Protein AF-A0A0D6LZC0-F1 (afdb_monomer_lite)

Secondary structure (DSSP, 8-state):
-HHHHHHHHHHHHHTT---S-------TTSPPPTT-----PPBTTB-HHHHHHHHHHHHTT-SS-------SS-------

Sequence (80 aa):
MEQEQRSMAALLSKFRISFSDVSVISDIGRKPQPETTLPVPRKGMVSASLYLSWLDIMTRGLPPTLLVRGNQTSVLTFYS

Organism: NCBI:txid53326

pLDDT: mean 72.94, std 10.81, range [44.84, 86.88]

Structure (mmCIF, N/CA/C/O backbone):
data_AF-A0A0D6LZC0-F1
#
_entry.id   AF-A0A0D6LZC0-F1
#
loop_
_atom_site.group_PDB
_atom_site.id
_atom_site.type_symbol
_atom_site.label_atom_id
_atom_site.label_alt_id
_atom_site.label_comp_id
_atom_site.label_asym_id
_atom_site.label_entity_id
_atom_site.label_seq_id
_atom_site.pdbx_PDB_ins_code
_atom_site.Cartn_x
_atom_site.Cartn_y
_atom_site.Cartn_z
_atom_site.occupancy
_atom_site.B_iso_or_equiv
_atom_site.auth_seq_id
_atom_site.auth_comp_id
_atom_site.auth_asym_id
_atom_site.auth_atom_id
_atom_site.pdbx_PDB_model_num
ATOM 1 N N . MET A 1 1 ? 13.398 1.106 13.408 1.00 60.88 1 MET A N 1
ATOM 2 C CA . MET A 1 1 ? 12.082 0.709 13.954 1.00 60.88 1 MET A CA 1
ATOM 3 C C . MET A 1 1 ? 11.292 1.902 14.494 1.00 60.88 1 MET A C 1
ATOM 5 O O . MET A 1 1 ? 10.491 2.421 13.731 1.00 60.88 1 MET A O 1
ATOM 9 N N . GLU A 1 2 ? 11.528 2.425 15.711 1.00 77.88 2 GLU A N 1
ATOM 10 C CA . GLU A 1 2 ? 10.699 3.538 16.247 1.00 77.88 2 GLU A CA 1
ATOM 11 C C . GLU A 1 2 ? 10.743 4.819 15.393 1.00 77.88 2 GLU A C 1
ATOM 13 O O . GLU A 1 2 ? 9.719 5.464 15.180 1.00 77.88 2 GLU A O 1
ATOM 18 N N . GLN A 1 3 ? 11.913 5.184 14.857 1.00 77.19 3 GLN A N 1
ATOM 19 C CA . GLN A 1 3 ? 12.057 6.375 14.010 1.00 77.19 3 GLN A CA 1
ATOM 20 C C . GLN A 1 3 ? 11.302 6.250 12.674 1.00 77.19 3 GLN A C 1
ATOM 22 O O . GLN A 1 3 ? 10.779 7.243 12.174 1.00 77.19 3 GLN A O 1
ATOM 27 N N . GLU A 1 4 ? 11.221 5.045 12.105 1.00 77.31 4 GLU A N 1
ATOM 28 C CA . GLU A 1 4 ? 10.513 4.776 10.841 1.00 77.31 4 GLU A CA 1
ATOM 29 C C . GLU A 1 4 ? 8.999 4.739 11.052 1.00 77.31 4 GLU A C 1
ATOM 31 O O . GLU A 1 4 ? 8.241 5.252 10.233 1.00 77.31 4 GLU A O 1
ATOM 36 N N . GLN A 1 5 ? 8.553 4.206 12.193 1.00 76.81 5 GLN A N 1
ATOM 37 C CA . GLN A 1 5 ? 7.155 4.305 12.613 1.00 76.81 5 GLN A CA 1
ATOM 38 C C . GLN A 1 5 ? 6.745 5.767 12.807 1.00 76.81 5 GLN A C 1
ATOM 40 O O . GLN A 1 5 ? 5.709 6.188 12.296 1.00 76.81 5 GLN A O 1
ATOM 45 N N . ARG A 1 6 ? 7.577 6.569 13.486 1.00 81.75 6 ARG A N 1
ATOM 46 C CA . ARG A 1 6 ? 7.320 8.002 13.696 1.00 81.75 6 ARG A CA 1
ATOM 47 C C . ARG A 1 6 ? 7.329 8.795 12.390 1.00 81.75 6 ARG A C 1
ATOM 49 O O . ARG A 1 6 ? 6.468 9.653 12.208 1.00 81.75 6 ARG A O 1
ATOM 56 N N . SER A 1 7 ? 8.260 8.517 11.474 1.00 81.06 7 SER A N 1
ATOM 57 C CA . SER A 1 7 ? 8.295 9.196 10.173 1.00 81.06 7 SER A CA 1
ATOM 58 C C . SER A 1 7 ? 7.076 8.842 9.315 1.00 81.06 7 SER A C 1
ATOM 60 O O . SER A 1 7 ? 6.475 9.742 8.730 1.00 81.06 7 SER A O 1
ATOM 62 N N . MET A 1 8 ? 6.644 7.576 9.307 1.00 82.00 8 MET A N 1
ATOM 63 C CA . MET A 1 8 ? 5.427 7.139 8.617 1.00 82.00 8 MET A CA 1
ATOM 64 C C . MET A 1 8 ? 4.165 7.758 9.229 1.00 82.00 8 MET A C 1
ATOM 66 O O . MET A 1 8 ? 3.343 8.313 8.506 1.00 82.00 8 MET A O 1
ATOM 70 N N . ALA A 1 9 ? 4.037 7.750 10.558 1.00 82.44 9 ALA A N 1
ATOM 71 C CA . ALA A 1 9 ? 2.933 8.399 11.265 1.00 82.44 9 ALA A CA 1
ATOM 72 C C . ALA A 1 9 ? 2.836 9.899 10.932 1.00 82.44 9 ALA A C 1
ATOM 74 O O . ALA A 1 9 ? 1.751 10.416 10.661 1.00 82.44 9 ALA A O 1
ATOM 75 N N . ALA A 1 10 ? 3.978 10.595 10.887 1.00 82.38 10 ALA A N 1
ATOM 76 C CA . ALA A 1 10 ? 4.035 12.001 10.499 1.00 82.38 10 ALA A CA 1
ATOM 77 C C . ALA A 1 10 ? 3.614 12.222 9.035 1.00 82.38 10 ALA A C 1
ATOM 79 O O . ALA A 1 10 ? 2.946 13.211 8.733 1.00 82.38 10 ALA A O 1
ATOM 80 N N . LEU A 1 11 ? 3.966 11.310 8.124 1.00 82.56 11 LEU A N 1
ATOM 81 C CA . LEU A 1 11 ? 3.517 11.358 6.731 1.00 82.56 11 LEU A CA 1
ATOM 82 C C . LEU A 1 11 ? 2.005 11.131 6.618 1.00 82.56 11 LEU A C 1
ATOM 84 O O . LEU A 1 11 ? 1.327 11.934 5.983 1.00 82.56 11 LEU A O 1
ATOM 88 N N . LEU A 1 12 ? 1.461 10.101 7.269 1.00 82.00 12 LEU A N 1
ATOM 89 C CA . LEU A 1 12 ? 0.020 9.817 7.271 1.00 82.00 12 LEU A CA 1
ATOM 90 C C . LEU A 1 12 ? -0.792 10.996 7.823 1.00 82.00 12 LEU A C 1
ATOM 92 O O . LEU A 1 12 ? -1.805 11.377 7.236 1.00 82.00 12 LEU A O 1
ATOM 96 N N . SER A 1 13 ? -0.287 11.642 8.879 1.00 83.00 13 SER A N 1
ATOM 97 C CA . SER A 1 13 ? -0.870 12.868 9.433 1.00 83.00 13 SER A CA 1
ATOM 98 C C . SER A 1 13 ? -0.893 14.019 8.416 1.00 83.00 13 SER A C 1
ATOM 100 O O . SER A 1 13 ? -1.924 14.673 8.249 1.00 83.00 13 SER A O 1
ATOM 102 N N . LYS A 1 14 ? 0.185 14.217 7.638 1.00 80.12 14 LYS A N 1
ATOM 103 C CA . LYS A 1 14 ? 0.216 15.212 6.544 1.00 80.12 14 LYS A CA 1
ATOM 104 C C . LYS A 1 14 ? -0.804 14.918 5.443 1.00 80.12 14 LYS A C 1
ATOM 106 O O . LYS A 1 14 ? -1.383 15.849 4.893 1.00 80.12 14 LYS A O 1
ATOM 111 N N . PHE A 1 15 ? -1.059 13.643 5.153 1.00 79.00 15 PHE A N 1
ATOM 112 C CA . PHE A 1 15 ? -2.105 13.220 4.216 1.00 79.00 15 PHE A CA 1
ATOM 113 C C . PHE A 1 15 ? -3.518 13.227 4.819 1.00 79.00 15 PHE A C 1
ATOM 115 O O . PHE A 1 15 ? -4.474 12.927 4.108 1.00 79.00 15 PHE A O 1
ATOM 122 N N . ARG A 1 16 ? -3.668 13.585 6.104 1.00 81.75 16 ARG A N 1
ATOM 123 C CA . ARG A 1 16 ? -4.933 13.531 6.860 1.00 81.75 16 ARG A CA 1
ATOM 124 C C . ARG A 1 16 ? -5.570 12.139 6.874 1.00 81.75 16 ARG A C 1
ATOM 126 O O . ARG A 1 16 ? -6.791 12.010 6.907 1.00 81.75 16 ARG A O 1
ATOM 133 N N . ILE A 1 17 ? -4.743 11.098 6.864 1.00 83.62 17 ILE A N 1
ATOM 134 C CA . ILE A 1 17 ? -5.187 9.710 6.977 1.00 83.62 17 ILE A CA 1
ATOM 135 C C . ILE A 1 17 ? -5.095 9.319 8.450 1.00 83.62 17 ILE A C 1
ATOM 137 O O . ILE A 1 17 ? -4.002 9.257 9.015 1.00 83.62 17 ILE A O 1
ATOM 141 N N . SER A 1 18 ? -6.243 9.075 9.083 1.00 81.94 18 SER A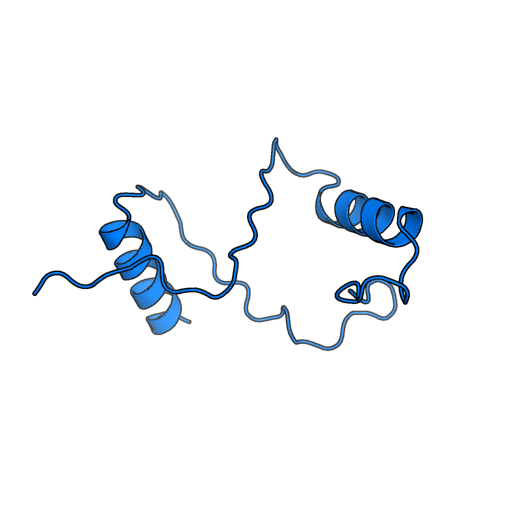 N 1
ATOM 142 C CA . SER A 1 18 ? -6.291 8.510 10.429 1.00 81.94 18 SER A CA 1
ATOM 143 C C . SER A 1 18 ? -5.910 7.030 10.389 1.00 81.94 18 SER A C 1
ATOM 145 O O . SER A 1 18 ? -6.323 6.288 9.499 1.00 81.94 18 SER A O 1
ATOM 147 N N . PHE A 1 19 ? -5.113 6.594 11.359 1.00 80.38 19 PHE A N 1
ATOM 148 C CA . PHE A 1 19 ? -4.676 5.208 11.487 1.00 80.38 19 PHE A CA 1
ATOM 149 C C . PHE A 1 19 ? -4.793 4.769 12.948 1.00 80.38 19 PHE A C 1
ATOM 151 O O . PHE A 1 19 ? -4.589 5.572 13.858 1.00 80.38 19 PHE A O 1
ATOM 158 N N . SER A 1 20 ? -5.143 3.502 13.170 1.00 83.00 20 SER A N 1
ATOM 159 C CA . SER A 1 20 ? -5.219 2.915 14.516 1.00 83.00 20 SER A CA 1
ATOM 160 C C . SER A 1 20 ? -3.902 2.272 14.943 1.00 83.00 20 SER A C 1
ATOM 162 O O . SER A 1 20 ? -3.575 2.297 16.123 1.00 83.00 20 SER A O 1
ATOM 164 N N . ASP A 1 21 ? -3.144 1.723 13.992 1.00 78.81 21 ASP A N 1
ATOM 165 C CA . ASP A 1 21 ? -1.856 1.072 14.231 1.00 78.81 21 ASP A CA 1
ATOM 166 C C . ASP A 1 21 ? -0.946 1.186 12.994 1.00 78.81 21 ASP A C 1
ATOM 168 O O . ASP A 1 21 ? -1.438 1.277 11.865 1.00 78.81 21 ASP A O 1
ATOM 172 N N . VAL A 1 22 ? 0.376 1.202 13.207 1.00 77.44 22 VAL A N 1
ATOM 173 C CA . VAL A 1 22 ? 1.397 1.222 12.142 1.00 77.44 22 VAL A CA 1
ATOM 174 C C . VAL A 1 22 ? 2.412 0.109 12.388 1.00 77.44 22 VAL A C 1
ATOM 176 O O . VAL A 1 22 ? 3.322 0.233 13.215 1.00 77.44 22 VAL A O 1
ATOM 179 N N . SER A 1 23 ? 2.309 -0.957 11.597 1.00 76.25 23 SER A N 1
ATOM 180 C CA . SER A 1 23 ? 3.279 -2.050 11.575 1.00 76.25 23 SER A CA 1
ATOM 181 C C . SER A 1 23 ? 4.321 -1.838 10.470 1.00 76.25 23 SER A C 1
ATOM 183 O O . SER A 1 23 ? 3.994 -1.605 9.307 1.00 76.25 23 SER A O 1
ATOM 185 N N . VAL A 1 24 ? 5.608 -1.892 10.836 1.00 75.12 24 VAL A N 1
ATOM 186 C CA . VAL A 1 24 ? 6.734 -1.776 9.892 1.00 75.12 24 VAL A CA 1
ATOM 187 C C . VAL A 1 24 ? 7.292 -3.165 9.611 1.00 75.12 24 VAL A C 1
ATOM 189 O O . VAL A 1 24 ? 7.792 -3.832 10.514 1.00 75.12 24 VAL A O 1
ATOM 192 N N . ILE A 1 25 ? 7.231 -3.578 8.346 1.00 76.31 25 ILE A N 1
ATOM 193 C CA . ILE A 1 25 ? 7.742 -4.864 7.863 1.00 76.31 25 ILE A CA 1
ATOM 194 C C . ILE A 1 25 ? 9.203 -4.669 7.434 1.00 76.31 25 ILE A C 1
ATOM 196 O O . ILE A 1 25 ? 9.480 -4.098 6.380 1.00 76.31 25 ILE A O 1
ATOM 200 N N . SER A 1 26 ? 10.149 -5.094 8.274 1.00 65.00 26 SER A N 1
ATOM 201 C CA . SER A 1 26 ? 11.593 -4.880 8.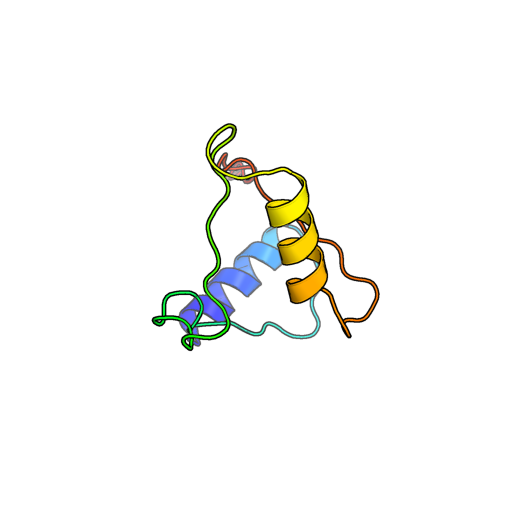071 1.00 65.00 26 SER A CA 1
ATOM 202 C C . SER A 1 26 ? 12.303 -6.001 7.301 1.00 65.00 26 SER A C 1
ATOM 204 O O . SER A 1 26 ? 13.470 -5.858 6.938 1.00 65.00 26 SER A O 1
ATOM 206 N N . ASP A 1 27 ? 11.627 -7.113 7.024 1.00 67.94 27 ASP A N 1
ATOM 207 C CA . ASP A 1 27 ? 12.188 -8.318 6.407 1.00 67.94 27 ASP A CA 1
ATOM 208 C C . ASP A 1 27 ? 11.905 -8.448 4.903 1.00 67.94 27 ASP A C 1
ATOM 210 O O . ASP A 1 27 ? 12.319 -9.429 4.289 1.00 67.94 27 ASP A O 1
ATOM 214 N N . ILE A 1 28 ? 11.308 -7.433 4.270 1.00 65.75 28 ILE A N 1
ATOM 215 C CA . ILE A 1 28 ? 10.984 -7.444 2.831 1.00 65.75 28 ILE A CA 1
ATOM 21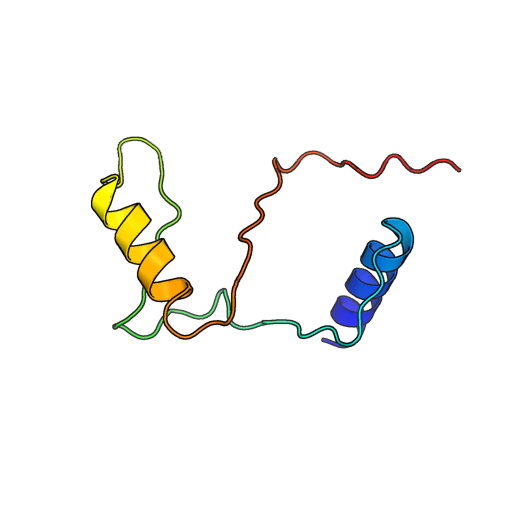6 C C . ILE A 1 28 ? 12.209 -7.650 1.916 1.00 65.75 28 ILE A C 1
ATOM 218 O O . ILE A 1 28 ? 12.073 -8.115 0.787 1.00 65.75 28 ILE A O 1
ATOM 222 N N . GLY A 1 29 ? 13.410 -7.304 2.393 1.00 60.00 29 GLY A N 1
ATOM 223 C CA . GLY A 1 29 ? 14.678 -7.493 1.678 1.00 60.00 29 GLY A CA 1
ATOM 224 C C . GLY A 1 29 ? 15.474 -8.733 2.097 1.00 60.00 29 GLY A C 1
ATOM 225 O O . GLY A 1 29 ? 16.547 -8.982 1.545 1.00 60.00 29 GLY A O 1
ATOM 226 N N . ARG A 1 30 ? 15.002 -9.502 3.088 1.00 61.97 30 ARG A N 1
ATOM 227 C CA . ARG A 1 30 ? 15.668 -10.740 3.507 1.00 61.97 30 ARG A CA 1
ATOM 228 C C . ARG A 1 30 ? 15.541 -11.760 2.379 1.00 61.97 30 ARG A C 1
ATOM 230 O O . ARG A 1 30 ? 14.517 -11.803 1.701 1.00 61.97 30 ARG A O 1
ATOM 237 N N . LYS A 1 31 ? 16.585 -12.574 2.159 1.00 57.53 31 LYS A N 1
ATOM 238 C CA . LYS A 1 31 ? 16.534 -13.630 1.139 1.00 57.53 31 LYS A CA 1
ATOM 239 C C . LYS A 1 31 ? 15.268 -14.460 1.399 1.00 57.53 31 LYS A C 1
ATOM 241 O O . LYS A 1 31 ? 15.129 -14.958 2.519 1.00 57.53 31 LYS A O 1
ATOM 246 N N . PRO A 1 32 ? 14.356 -14.564 0.420 1.00 60.88 32 PRO A N 1
ATOM 247 C CA . PRO A 1 32 ? 13.126 -15.300 0.622 1.00 60.88 32 PRO A CA 1
ATOM 248 C C . PRO A 1 32 ? 13.450 -16.745 0.983 1.00 60.88 32 PRO A C 1
ATOM 250 O O . PRO A 1 32 ? 14.469 -17.289 0.538 1.00 60.88 32 PRO A O 1
ATOM 253 N N . GLN A 1 33 ? 12.584 -17.369 1.781 1.00 64.19 33 GLN A N 1
ATOM 254 C CA . GLN A 1 33 ? 12.613 -18.822 1.904 1.00 64.19 33 GLN A CA 1
ATOM 255 C C . GLN A 1 33 ? 12.511 -19.420 0.491 1.00 64.19 33 GLN A C 1
ATOM 257 O O . GLN A 1 33 ? 11.874 -18.805 -0.373 1.00 64.19 33 GLN A O 1
ATOM 262 N N . PRO A 1 34 ? 13.174 -20.554 0.209 1.00 58.88 34 PRO A N 1
ATOM 263 C CA . PRO A 1 34 ? 13.236 -21.114 -1.139 1.00 58.88 34 PRO A CA 1
ATOM 264 C C . PRO A 1 34 ? 11.855 -21.317 -1.790 1.00 58.88 34 PRO A C 1
ATOM 266 O O . PRO A 1 34 ? 11.781 -21.358 -3.016 1.00 58.88 34 PRO A O 1
ATOM 269 N N . GLU A 1 35 ? 10.766 -21.351 -1.013 1.00 58.34 35 GLU A N 1
ATOM 270 C CA . GLU A 1 35 ? 9.397 -21.421 -1.526 1.00 58.34 35 GLU A CA 1
ATOM 271 C C . GLU A 1 35 ? 8.786 -20.095 -2.052 1.00 58.34 35 GLU A C 1
ATOM 273 O O . GLU A 1 35 ? 7.800 -20.163 -2.784 1.00 58.34 35 GLU A O 1
ATOM 278 N N . THR A 1 36 ? 9.328 -18.898 -1.761 1.00 53.31 36 THR A N 1
ATOM 279 C CA . THR A 1 36 ? 8.596 -17.629 -2.027 1.00 53.31 36 THR A CA 1
ATOM 280 C C . THR A 1 36 ? 9.482 -16.479 -2.521 1.00 53.31 36 THR A C 1
ATOM 282 O O . THR 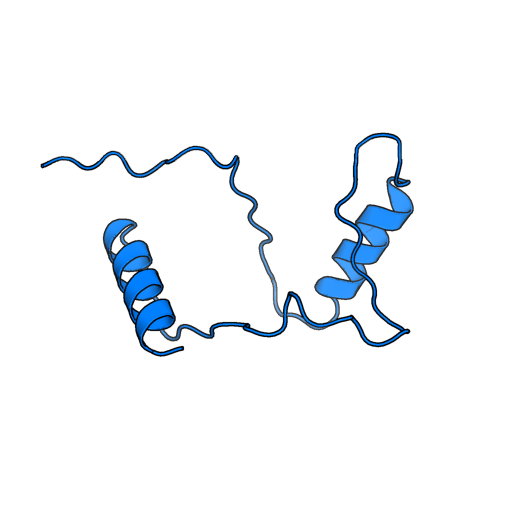A 1 36 ? 9.680 -15.488 -1.826 1.00 53.31 36 THR A O 1
ATOM 285 N N . THR A 1 37 ? 10.012 -16.557 -3.746 1.00 49.91 37 THR A N 1
ATOM 286 C CA . THR A 1 37 ? 10.758 -15.429 -4.350 1.00 49.91 37 THR A CA 1
ATOM 287 C C . THR A 1 37 ? 9.820 -14.508 -5.132 1.00 49.91 37 THR A C 1
ATOM 289 O O . THR A 1 37 ? 9.043 -14.979 -5.955 1.00 49.91 37 THR A O 1
ATOM 292 N N . LEU A 1 38 ? 9.907 -13.195 -4.895 1.00 54.75 38 LEU A N 1
ATOM 293 C CA . LEU A 1 38 ? 9.017 -12.175 -5.457 1.00 54.75 38 LEU A CA 1
ATOM 294 C C . LEU A 1 38 ? 9.707 -11.359 -6.573 1.00 54.75 38 LEU A C 1
ATOM 296 O O . LEU A 1 38 ? 10.485 -10.452 -6.269 1.00 54.75 38 LEU A O 1
ATOM 300 N N . PRO A 1 39 ? 9.477 -11.654 -7.868 1.00 56.38 39 PRO A N 1
ATOM 301 C CA . PRO A 1 39 ? 10.113 -10.927 -8.963 1.00 56.38 39 PRO A CA 1
ATOM 302 C C . PRO A 1 39 ? 9.299 -9.694 -9.362 1.00 56.38 39 PRO A C 1
ATOM 304 O O . PRO A 1 39 ? 8.226 -9.830 -9.938 1.00 56.38 39 PRO A O 1
ATOM 307 N N . VAL A 1 40 ? 9.827 -8.480 -9.165 1.00 58.94 40 VAL A N 1
ATOM 308 C CA . VAL A 1 40 ? 9.217 -7.258 -9.730 1.00 58.94 40 VAL A CA 1
ATOM 309 C C . VAL A 1 40 ? 9.065 -7.433 -11.252 1.00 58.94 40 VAL A C 1
ATOM 311 O O . VAL A 1 40 ? 10.082 -7.525 -11.950 1.00 58.94 40 VAL A O 1
ATOM 314 N N . PRO A 1 41 ? 7.835 -7.496 -11.801 1.00 57.28 41 PRO A N 1
ATOM 315 C CA . PRO A 1 41 ? 7.631 -7.847 -13.195 1.00 57.28 41 PRO A CA 1
ATOM 316 C C . PRO A 1 41 ? 8.138 -6.719 -14.084 1.00 57.28 41 PRO A C 1
ATOM 318 O O . PRO A 1 41 ? 7.640 -5.591 -14.057 1.00 57.28 41 PRO A O 1
ATOM 321 N N . ARG A 1 42 ? 9.125 -7.033 -14.920 1.00 63.56 42 ARG A N 1
ATOM 322 C CA . ARG A 1 42 ? 9.482 -6.186 -16.057 1.00 63.56 42 ARG A CA 1
ATOM 323 C C . ARG A 1 42 ? 8.593 -6.593 -17.227 1.00 63.56 42 ARG A C 1
ATOM 325 O O . ARG A 1 42 ? 8.502 -7.778 -17.553 1.00 63.56 42 ARG A O 1
ATOM 332 N N . LYS A 1 43 ? 7.903 -5.623 -17.834 1.00 58.38 43 LYS A N 1
ATOM 333 C CA . LYS A 1 43 ? 6.998 -5.857 -18.971 1.00 58.38 43 LYS A CA 1
ATOM 334 C C . LYS A 1 43 ? 7.782 -6.570 -20.085 1.00 58.38 43 LYS A C 1
ATOM 336 O O . LYS A 1 43 ? 8.788 -6.042 -20.542 1.00 58.38 43 LYS A O 1
ATOM 341 N N . GLY A 1 44 ? 7.356 -7.780 -20.461 1.00 62.62 44 GLY A N 1
ATOM 342 C CA . GLY A 1 44 ? 8.038 -8.632 -21.450 1.00 62.62 44 GLY A CA 1
ATOM 343 C C . GLY A 1 44 ? 8.994 -9.699 -20.887 1.00 62.62 44 GLY A C 1
ATOM 344 O O . GLY A 1 44 ? 9.376 -10.589 -21.634 1.00 62.62 44 GLY A O 1
ATOM 345 N N . MET A 1 45 ? 9.341 -9.666 -19.593 1.00 63.31 45 MET A N 1
ATOM 346 C CA . MET A 1 45 ? 10.160 -10.707 -18.933 1.00 63.31 45 MET A CA 1
ATOM 347 C C . MET A 1 45 ? 9.343 -11.674 -18.066 1.00 63.31 45 MET A C 1
ATOM 349 O O . MET A 1 45 ? 9.824 -12.749 -17.725 1.00 63.31 45 MET A O 1
ATOM 353 N N . VAL A 1 46 ? 8.125 -11.290 -17.681 1.00 70.94 46 VAL A N 1
ATOM 354 C CA . VAL A 1 46 ? 7.244 -12.067 -16.798 1.00 70.94 46 VAL A CA 1
ATOM 355 C C . VAL A 1 46 ? 5.887 -12.219 -17.479 1.00 70.94 46 VAL A C 1
ATOM 357 O O . VAL A 1 46 ? 5.337 -11.236 -17.982 1.00 70.94 46 VAL A O 1
ATOM 360 N N . SER A 1 47 ? 5.352 -13.443 -17.519 1.00 82.06 47 SER A N 1
ATOM 361 C CA . SER A 1 47 ? 4.024 -13.696 -18.085 1.00 82.06 47 SER A CA 1
ATOM 362 C C . SER A 1 47 ? 2.936 -13.058 -17.216 1.00 82.06 47 SER A C 1
ATOM 364 O O . SER A 1 47 ? 3.053 -12.999 -15.990 1.00 82.06 47 SER A O 1
ATOM 366 N N . ALA A 1 48 ? 1.851 -12.595 -17.844 1.00 79.75 48 ALA A N 1
ATOM 367 C CA . ALA A 1 48 ? 0.724 -12.010 -17.116 1.00 79.75 48 ALA A CA 1
ATOM 368 C C . ALA A 1 48 ? 0.154 -12.991 -16.074 1.00 79.75 48 ALA A C 1
ATOM 370 O O . ALA A 1 48 ? -0.130 -12.597 -14.946 1.00 79.75 48 ALA A O 1
ATOM 371 N N . SER A 1 49 ? 0.081 -14.281 -16.419 1.00 83.88 49 SER A N 1
ATOM 372 C CA . SER A 1 49 ? -0.375 -15.346 -15.522 1.00 83.88 49 SER A CA 1
ATOM 373 C C . SER A 1 49 ? 0.513 -15.502 -14.288 1.00 83.88 49 SER A C 1
ATOM 375 O O . SER A 1 49 ? -0.007 -15.701 -13.194 1.00 83.88 49 SER A O 1
ATOM 377 N N . LEU A 1 50 ? 1.836 -15.373 -14.432 1.00 81.25 50 LEU A N 1
ATOM 378 C CA . LEU A 1 50 ? 2.764 -15.450 -13.303 1.00 81.25 50 LEU A CA 1
ATOM 379 C C . LEU A 1 50 ? 2.615 -14.240 -12.372 1.00 81.25 50 LEU A C 1
ATOM 381 O O . LEU A 1 50 ? 2.595 -14.402 -11.155 1.00 81.25 50 LEU A O 1
ATOM 385 N N . TYR A 1 51 ? 2.438 -13.039 -12.930 1.00 79.94 51 TYR A N 1
ATOM 386 C CA . TYR A 1 51 ? 2.183 -11.840 -12.130 1.00 79.94 51 TYR A CA 1
ATOM 387 C C . TYR A 1 51 ? 0.863 -11.927 -11.350 1.00 79.94 51 TYR A C 1
ATOM 389 O O . TYR A 1 51 ? 0.840 -11.652 -10.153 1.00 79.94 51 TYR A O 1
ATOM 397 N N . LEU A 1 52 ? -0.220 -12.357 -12.003 1.00 83.69 52 LEU A N 1
ATOM 398 C CA . LEU A 1 52 ? -1.522 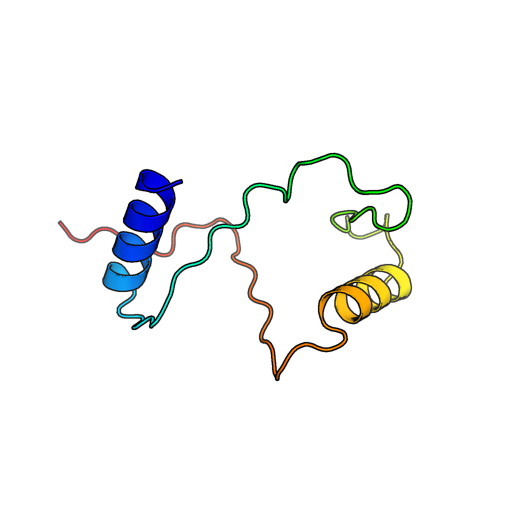-12.519 -11.353 1.00 83.69 52 LEU A CA 1
ATOM 399 C C . LEU A 1 52 ? -1.501 -13.624 -10.292 1.00 83.69 52 LEU A C 1
ATOM 401 O O . LEU A 1 52 ? -2.033 -13.418 -9.208 1.00 83.69 52 LEU A O 1
ATOM 405 N N . SER A 1 53 ? -0.834 -14.752 -10.564 1.00 83.81 53 SER A N 1
ATOM 406 C CA . SER A 1 53 ? -0.660 -15.832 -9.578 1.00 83.81 53 SER A CA 1
ATOM 407 C C . SER A 1 53 ? 0.091 -15.342 -8.345 1.00 83.81 53 SER A C 1
ATOM 409 O O . SER A 1 53 ? -0.211 -15.738 -7.226 1.00 83.81 53 SER A O 1
ATOM 411 N N . TRP A 1 54 ? 1.058 -14.447 -8.535 1.00 80.69 54 TRP A N 1
ATOM 412 C CA . TRP A 1 54 ? 1.794 -13.862 -7.430 1.00 80.69 54 TRP A CA 1
ATOM 413 C C . TRP A 1 54 ? 0.940 -12.880 -6.607 1.00 80.69 54 TRP A C 1
ATOM 415 O O . TRP A 1 54 ? 0.943 -12.956 -5.378 1.00 80.69 54 TRP A O 1
ATOM 425 N N . LEU A 1 55 ? 0.164 -12.003 -7.253 1.00 82.31 55 LEU A N 1
ATOM 426 C CA . LEU A 1 55 ? -0.798 -11.143 -6.550 1.00 82.31 55 LEU A CA 1
ATOM 427 C C . LEU A 1 55 ? -1.814 -11.967 -5.751 1.00 82.31 55 LEU A C 1
A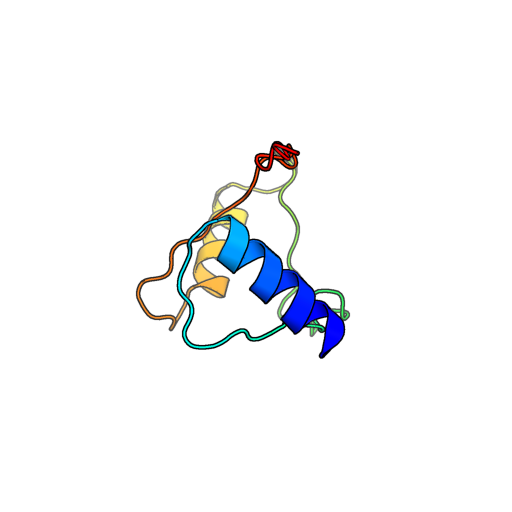TOM 429 O O . LEU A 1 55 ? -2.106 -11.636 -4.603 1.00 82.31 55 LEU A O 1
ATOM 433 N N . ASP A 1 56 ? -2.303 -13.055 -6.341 1.00 83.62 56 ASP A N 1
ATOM 434 C CA . ASP A 1 56 ? -3.205 -13.996 -5.685 1.00 83.62 56 ASP A CA 1
ATOM 435 C C . ASP A 1 56 ? -2.533 -14.630 -4.457 1.00 83.62 56 ASP A C 1
ATOM 437 O O . ASP A 1 56 ? -3.053 -14.526 -3.352 1.00 83.62 56 ASP A O 1
ATOM 441 N N . ILE A 1 57 ? -1.312 -15.162 -4.587 1.00 83.12 57 ILE A N 1
ATOM 442 C CA . ILE A 1 57 ? -0.549 -15.715 -3.452 1.00 83.12 57 ILE A CA 1
ATOM 443 C C . ILE A 1 57 ? -0.362 -14.694 -2.320 1.00 83.12 57 ILE A C 1
ATOM 445 O O . ILE A 1 57 ? -0.512 -15.055 -1.157 1.00 83.12 57 ILE A O 1
ATOM 449 N N . MET A 1 58 ? -0.069 -13.430 -2.635 1.00 78.19 58 MET A N 1
ATOM 450 C CA . MET A 1 58 ? 0.117 -12.384 -1.619 1.00 78.19 58 MET A CA 1
ATOM 451 C C . MET A 1 58 ? -1.177 -11.943 -0.931 1.00 78.19 58 MET A C 1
ATOM 453 O O . MET A 1 58 ? -1.115 -11.361 0.148 1.00 78.19 58 MET A O 1
ATOM 457 N N . THR A 1 59 ? -2.332 -12.171 -1.554 1.00 83.00 59 THR A N 1
ATOM 458 C CA . THR A 1 59 ? -3.633 -11.715 -1.039 1.00 83.00 59 THR A CA 1
ATOM 459 C C . THR A 1 59 ? -4.508 -12.849 -0.502 1.00 83.00 59 THR A C 1
ATOM 461 O O . THR A 1 59 ? -5.536 -12.588 0.125 1.00 83.00 59 THR A O 1
ATOM 464 N N . ARG A 1 60 ? -4.088 -14.110 -0.670 1.00 84.75 60 ARG A N 1
ATOM 465 C CA . ARG A 1 60 ? -4.772 -15.294 -0.134 1.00 84.75 60 ARG A CA 1
ATOM 466 C C . ARG A 1 60 ? -4.904 -15.227 1.389 1.00 84.75 60 ARG A C 1
ATOM 468 O O . ARG A 1 60 ? -3.916 -15.166 2.112 1.00 84.75 60 ARG A O 1
ATOM 475 N N . GLY A 1 61 ? -6.144 -15.304 1.869 1.00 82.31 61 GLY A N 1
ATOM 476 C CA . GLY A 1 61 ? -6.467 -15.334 3.300 1.00 82.31 61 GLY A CA 1
ATOM 477 C C . GLY A 1 61 ? -6.477 -13.968 3.988 1.00 82.31 61 GLY A C 1
ATOM 478 O O . GLY A 1 61 ? -6.676 -13.913 5.200 1.00 82.31 61 GLY A O 1
ATOM 479 N N . LEU A 1 62 ? -6.296 -12.874 3.242 1.00 79.50 62 LEU A N 1
ATOM 480 C CA . LEU A 1 62 ? -6.443 -11.523 3.774 1.00 79.50 62 LEU A CA 1
ATOM 481 C C . LEU A 1 62 ? -7.916 -11.069 3.725 1.00 79.50 62 LEU A C 1
ATOM 483 O O . LEU A 1 62 ? -8.669 -11.499 2.846 1.00 79.50 62 LEU A O 1
ATOM 487 N N . PRO A 1 63 ? -8.348 -10.174 4.635 1.00 85.88 63 PRO A N 1
ATOM 488 C CA . PRO A 1 63 ? -9.606 -9.441 4.472 1.00 85.88 63 PRO A CA 1
ATOM 489 C C . PRO A 1 63 ? -9.588 -8.625 3.162 1.00 85.88 63 PRO A C 1
ATOM 491 O O . PRO A 1 63 ? -8.525 -8.492 2.550 1.00 85.88 63 PRO A O 1
ATOM 494 N N . PRO A 1 64 ? -10.719 -8.042 2.711 1.00 86.88 64 PRO A N 1
ATOM 495 C CA . PRO A 1 64 ? -10.746 -7.186 1.522 1.00 86.88 64 PRO A CA 1
ATOM 496 C C . PRO A 1 64 ? -9.610 -6.148 1.539 1.00 86.88 64 PRO A C 1
ATOM 498 O O . PRO A 1 64 ? -9.622 -5.212 2.335 1.00 86.88 64 PRO A O 1
ATOM 501 N N . THR A 1 65 ? -8.599 -6.358 0.688 1.00 81.50 65 THR A N 1
ATOM 502 C CA . THR A 1 65 ? -7.327 -5.620 0.718 1.00 81.50 65 THR A CA 1
ATOM 503 C C . THR A 1 65 ? -7.130 -4.872 -0.593 1.00 81.50 65 THR A C 1
ATOM 505 O O . THR A 1 65 ? -7.241 -5.449 -1.674 1.00 81.50 65 THR A O 1
ATOM 508 N N . LEU A 1 66 ? -6.813 -3.580 -0.501 1.00 81.88 66 LEU A N 1
ATOM 509 C CA . LEU A 1 66 ? -6.496 -2.731 -1.645 1.00 81.88 66 LEU A CA 1
ATOM 510 C C . LEU A 1 66 ? -4.977 -2.625 -1.815 1.00 81.88 66 LEU A C 1
ATOM 512 O O . LEU A 1 66 ? -4.281 -2.121 -0.936 1.00 81.88 66 LEU A O 1
ATOM 516 N N . LEU A 1 67 ? -4.466 -3.055 -2.969 1.00 80.19 67 LEU A N 1
ATOM 517 C CA . LEU A 1 67 ? -3.062 -2.870 -3.332 1.00 80.19 67 LEU A CA 1
ATOM 518 C C . LEU A 1 67 ? -2.876 -1.499 -3.991 1.00 80.19 67 LEU A C 1
ATOM 520 O O . LEU A 1 67 ? -3.476 -1.216 -5.027 1.00 80.19 67 LEU A O 1
ATOM 524 N N . VAL A 1 68 ? -2.020 -0.655 -3.414 1.00 78.44 68 VAL A N 1
ATOM 525 C CA . VAL A 1 68 ? -1.722 0.689 -3.932 1.00 78.44 68 VAL A CA 1
ATOM 526 C C . VAL A 1 68 ? -0.249 0.768 -4.326 1.00 78.44 68 VAL A C 1
ATOM 528 O O . VAL A 1 68 ? 0.631 0.421 -3.542 1.00 78.44 68 VAL A O 1
ATOM 531 N N . ARG A 1 69 ? 0.036 1.254 -5.541 1.00 77.69 69 ARG A N 1
ATOM 532 C CA . ARG A 1 69 ? 1.400 1.521 -6.020 1.00 77.69 69 ARG A CA 1
ATOM 533 C C . ARG A 1 69 ? 1.530 2.981 -6.449 1.00 77.69 69 ARG A C 1
ATOM 535 O O . ARG A 1 69 ? 0.844 3.414 -7.369 1.00 77.69 69 ARG A O 1
ATOM 542 N N . GLY A 1 70 ? 2.443 3.718 -5.819 1.00 74.31 70 GLY A N 1
ATOM 543 C CA . GLY A 1 70 ? 2.808 5.073 -6.243 1.00 74.31 70 GLY A CA 1
ATOM 544 C C . GLY A 1 70 ? 3.668 5.084 -7.514 1.00 74.31 70 GLY A C 1
ATOM 545 O O . GLY A 1 70 ? 4.363 4.115 -7.817 1.00 74.31 70 GLY A O 1
ATOM 546 N N . ASN A 1 71 ? 3.662 6.202 -8.239 1.00 78.00 71 ASN A N 1
ATOM 547 C CA . ASN A 1 71 ? 4.462 6.423 -9.453 1.00 78.00 71 ASN A CA 1
ATOM 548 C C . ASN A 1 71 ? 5.855 7.028 -9.166 1.00 78.00 71 ASN A C 1
ATOM 550 O O . ASN A 1 71 ? 6.438 7.668 -10.039 1.00 78.00 71 ASN A O 1
ATOM 554 N N . GLN A 1 72 ? 6.362 6.881 -7.935 1.00 70.62 72 GLN A N 1
ATOM 555 C CA . GLN A 1 72 ? 7.620 7.476 -7.450 1.00 70.62 72 GLN A CA 1
ATOM 556 C C . GLN A 1 72 ? 7.733 9.016 -7.561 1.00 70.62 72 GLN A C 1
ATOM 558 O O . GLN A 1 72 ? 8.793 9.564 -7.273 1.00 70.62 72 GLN A O 1
ATOM 563 N N . THR A 1 73 ? 6.667 9.736 -7.919 1.00 72.06 73 THR A N 1
ATOM 564 C CA . THR A 1 73 ? 6.658 11.207 -7.952 1.00 72.06 73 THR A CA 1
ATOM 565 C C . THR A 1 73 ? 6.141 11.749 -6.621 1.00 72.06 73 THR A C 1
ATOM 567 O O . THR A 1 73 ? 5.166 11.224 -6.081 1.00 72.06 73 THR A O 1
ATOM 570 N N . SER A 1 74 ? 6.783 12.787 -6.068 1.00 68.81 74 SER A N 1
ATOM 571 C CA . SER A 1 74 ? 6.313 13.394 -4.815 1.00 68.81 74 SER A CA 1
ATOM 572 C C . SER A 1 74 ? 4.946 14.041 -5.025 1.00 68.81 74 SER A C 1
ATOM 574 O O . SER A 1 74 ? 4.823 15.006 -5.772 1.00 68.81 74 SER A O 1
ATOM 576 N N . VAL A 1 75 ? 3.926 13.517 -4.347 1.00 66.25 75 VAL A N 1
ATOM 577 C CA . VAL A 1 75 ? 2.584 14.124 -4.288 1.00 66.25 75 VAL A CA 1
ATOM 578 C C . VAL A 1 75 ? 2.507 15.178 -3.172 1.00 66.25 75 VAL A C 1
ATOM 580 O O . VAL A 1 75 ? 1.638 16.042 -3.185 1.00 66.25 75 VAL A O 1
ATOM 583 N N . LEU A 1 76 ? 3.446 15.149 -2.219 1.00 62.84 76 LEU A N 1
ATOM 584 C CA . LEU A 1 76 ? 3.589 16.173 -1.185 1.00 62.84 76 LEU A CA 1
ATOM 585 C C . LEU A 1 76 ? 4.335 17.383 -1.760 1.00 62.84 76 LEU A C 1
ATOM 587 O O . LEU A 1 76 ? 5.566 17.386 -1.834 1.00 62.84 76 LEU A O 1
ATOM 591 N N . THR A 1 77 ? 3.595 18.421 -2.138 1.00 60.22 77 THR A N 1
ATOM 592 C CA . THR A 1 77 ? 4.114 19.789 -2.223 1.00 60.22 77 THR A CA 1
ATOM 593 C C . THR A 1 77 ? 4.084 20.390 -0.822 1.00 60.22 77 THR A C 1
ATOM 595 O O . THR A 1 77 ? 3.025 20.531 -0.212 1.00 60.22 77 THR A O 1
ATOM 598 N N . PHE A 1 78 ? 5.256 20.706 -0.273 1.00 49.75 78 PHE A N 1
ATOM 599 C CA . PHE A 1 78 ? 5.350 21.438 0.986 1.00 49.75 78 PHE A CA 1
ATOM 600 C C . PHE A 1 78 ? 4.886 22.875 0.728 1.00 49.75 78 PHE A C 1
ATOM 602 O O . PHE A 1 78 ? 5.575 23.627 0.044 1.00 49.75 78 PHE A O 1
ATOM 609 N N . TYR A 1 79 ? 3.716 23.248 1.243 1.00 44.84 79 TYR A N 1
ATOM 610 C CA . TYR A 1 79 ? 3.412 24.658 1.460 1.00 44.84 79 TYR A CA 1
ATOM 611 C C . TYR A 1 79 ? 4.123 25.055 2.755 1.00 44.84 79 TYR A C 1
ATOM 613 O O . TYR A 1 79 ? 3.818 24.492 3.810 1.00 44.84 79 TYR A O 1
ATOM 621 N N . SER A 1 80 ? 5.137 25.915 2.634 1.00 52.62 80 SER A N 1
ATOM 622 C CA . SER A 1 80 ? 5.777 26.581 3.776 1.00 52.62 80 SER A CA 1
ATOM 623 C C . SER A 1 80 ? 4.802 27.503 4.494 1.00 52.62 80 SER A C 1
ATOM 625 O O . SER A 1 80 ? 3.946 28.097 3.799 1.00 52.62 80 SER A O 1
#

InterPro domains:
  IPR004842 SLC12A transporter family [PTHR11827] (37-78)
  IPR018491 SLC12A transporter, C-terminal [PF03522] (37-80)

Foldseek 3Di:
DVVVQVVVVVVCVVVVHDDPDDDDDPCPPPDDDPVDDDDPDDVPPDDPVRVVVNVCVVCPPPDPDDDDDDPPDDPDDDDD

Radius of gyration: 16.39 Å; chains: 1; bounding box: 27×48×38 Å